Protein AF-A0A2D2C1N5-F1 (afdb_monomer_lite)

pLDDT: mean 74.6, std 20.57, range [28.42, 96.19]

Structure (mmCIF, N/CA/C/O backbone):
data_AF-A0A2D2C1N5-F1
#
_entry.id   AF-A0A2D2C1N5-F1
#
loop_
_atom_site.group_PDB
_atom_site.id
_atom_site.type_symbol
_atom_site.label_atom_id
_atom_site.label_alt_id
_atom_site.label_comp_id
_atom_site.label_asym_id
_atom_site.label_entity_id
_atom_site.label_seq_id
_atom_site.pdbx_PDB_ins_code
_atom_site.Cartn_x
_atom_site.Cartn_y
_atom_site.Cartn_z
_atom_site.occupancy
_atom_site.B_iso_or_equiv
_atom_site.auth_seq_id
_atom_site.auth_comp_id
_atom_site.auth_asym_id
_atom_site.auth_atom_id
_atom_site.pdbx_PDB_model_num
ATOM 1 N N . MET A 1 1 ? 7.529 -17.937 9.469 1.00 33.09 1 MET A N 1
ATOM 2 C CA . MET A 1 1 ? 6.116 -17.578 9.231 1.00 33.09 1 MET A CA 1
ATOM 3 C C . MET A 1 1 ? 6.093 -16.376 8.306 1.00 33.09 1 MET A C 1
ATOM 5 O O . MET A 1 1 ? 6.659 -15.363 8.679 1.00 33.09 1 MET A O 1
ATOM 9 N N . GLY A 1 2 ? 5.561 -16.505 7.088 1.00 40.16 2 GLY A N 1
ATOM 10 C CA . GLY A 1 2 ? 5.489 -15.376 6.153 1.00 40.16 2 GLY A CA 1
ATOM 11 C C . GLY A 1 2 ? 4.355 -14.428 6.534 1.00 40.16 2 GLY A C 1
ATOM 12 O O . GLY A 1 2 ? 3.295 -14.897 6.949 1.00 40.16 2 GLY A O 1
ATOM 13 N N . LEU A 1 3 ? 4.566 -13.116 6.397 1.00 50.97 3 LEU A N 1
ATOM 14 C CA . LEU A 1 3 ? 3.494 -12.136 6.569 1.00 50.97 3 LEU A CA 1
ATOM 15 C C . LEU A 1 3 ? 2.284 -12.519 5.709 1.00 50.97 3 LEU A C 1
ATOM 17 O O . LEU A 1 3 ? 2.414 -12.784 4.508 1.00 50.97 3 LEU A O 1
ATOM 21 N N . GLN A 1 4 ? 1.094 -12.499 6.309 1.00 62.84 4 GLN A N 1
ATOM 22 C CA . GLN A 1 4 ? -0.136 -12.488 5.531 1.00 62.84 4 GLN A CA 1
ATOM 23 C C . GLN A 1 4 ? -0.130 -11.210 4.696 1.00 62.84 4 GLN A C 1
ATOM 25 O O . GLN A 1 4 ? -0.236 -10.106 5.216 1.00 62.84 4 GLN A O 1
ATOM 30 N N . THR A 1 5 ? -0.011 -11.351 3.379 1.00 69.12 5 THR A N 1
ATOM 31 C CA . THR A 1 5 ? -0.040 -10.204 2.463 1.00 69.12 5 THR A CA 1
ATOM 32 C C . THR A 1 5 ? -1.425 -9.563 2.389 1.00 69.12 5 THR A C 1
ATOM 34 O O . THR A 1 5 ? -1.568 -8.516 1.780 1.00 69.12 5 THR A O 1
ATOM 37 N N . HIS A 1 6 ? -2.456 -10.138 3.024 1.00 84.75 6 HIS A N 1
ATOM 38 C CA . HIS A 1 6 ? -3.817 -9.587 3.057 1.00 84.75 6 HIS A CA 1
ATOM 39 C C . HIS A 1 6 ? -4.398 -9.300 1.654 1.00 84.75 6 HIS A C 1
ATOM 41 O O . HIS A 1 6 ? -5.337 -8.518 1.517 1.00 84.75 6 HIS A O 1
ATOM 47 N N . VAL A 1 7 ? -3.850 -9.932 0.608 1.00 88.50 7 VAL A N 1
ATOM 48 C CA . VAL A 1 7 ? -4.227 -9.731 -0.796 1.00 88.50 7 VAL A CA 1
ATOM 49 C C . VAL A 1 7 ? -5.272 -10.744 -1.206 1.00 88.50 7 VAL A C 1
ATOM 51 O O . VAL A 1 7 ? -5.088 -11.948 -1.046 1.00 88.50 7 VAL A O 1
ATOM 54 N N . PHE A 1 8 ? -6.326 -10.250 -1.838 1.00 88.50 8 PHE A N 1
ATOM 55 C CA . PHE A 1 8 ? -7.379 -11.058 -2.430 1.00 88.50 8 PHE A CA 1
ATOM 56 C C . PHE A 1 8 ? -7.618 -10.596 -3.864 1.00 88.50 8 PHE A C 1
ATOM 58 O O . PHE A 1 8 ? -7.515 -9.409 -4.171 1.00 88.50 8 PHE A O 1
ATOM 65 N N . ARG A 1 9 ? -7.952 -11.523 -4.761 1.00 88.38 9 ARG A N 1
ATOM 66 C CA . ARG A 1 9 ? -8.366 -11.181 -6.125 1.00 88.38 9 ARG A CA 1
ATOM 67 C C . ARG A 1 9 ? -9.870 -10.897 -6.136 1.00 88.38 9 ARG A C 1
ATOM 69 O O . ARG A 1 9 ? -10.642 -11.692 -5.611 1.00 88.38 9 ARG A O 1
ATOM 76 N N . ARG A 1 10 ? -10.288 -9.779 -6.734 1.00 88.06 10 ARG A N 1
ATOM 77 C CA . ARG A 1 10 ? -11.693 -9.396 -6.935 1.00 88.06 10 ARG A CA 1
ATOM 78 C C . ARG A 1 10 ? -11.911 -9.069 -8.414 1.00 88.06 10 ARG A C 1
ATOM 80 O O . ARG A 1 10 ? -11.619 -7.969 -8.873 1.00 88.06 10 ARG A O 1
ATOM 87 N N . GLY A 1 11 ? -12.404 -10.050 -9.168 1.00 88.94 11 GLY A N 1
ATOM 88 C CA . GLY A 1 11 ? -12.529 -9.944 -10.622 1.00 88.94 11 GLY A CA 1
ATOM 89 C C . GLY A 1 11 ? -11.163 -9.760 -11.293 1.00 88.94 11 GLY A C 1
ATOM 90 O O . GLY A 1 11 ? -10.251 -10.575 -11.120 1.00 88.94 11 GLY A O 1
ATOM 91 N N . ALA A 1 12 ? -11.017 -8.674 -12.053 1.00 87.94 12 ALA A N 1
ATOM 92 C CA . ALA A 1 12 ? -9.785 -8.361 -12.774 1.00 87.94 12 ALA A CA 1
ATOM 93 C C . ALA A 1 12 ? -8.715 -7.662 -11.917 1.00 87.94 12 ALA A C 1
ATOM 95 O O . ALA A 1 12 ? -7.597 -7.503 -12.394 1.00 87.94 12 ALA A O 1
ATOM 96 N N . THR A 1 13 ? -9.025 -7.235 -10.690 1.00 92.69 13 THR A N 1
ATOM 97 C CA . THR A 1 13 ? -8.103 -6.462 -9.843 1.00 92.69 13 THR A CA 1
ATOM 98 C C . THR A 1 13 ? -7.840 -7.140 -8.506 1.00 92.69 13 THR A C 1
ATOM 100 O O . THR A 1 13 ? -8.561 -8.045 -8.081 1.00 92.69 13 THR A O 1
ATOM 103 N N . TYR A 1 14 ? -6.779 -6.707 -7.832 1.00 94.00 14 TYR A N 1
ATOM 104 C CA . TYR A 1 14 ? -6.467 -7.139 -6.473 1.00 94.00 14 TYR A CA 1
ATOM 105 C C . TYR A 1 14 ? -6.964 -6.129 -5.433 1.00 94.00 14 TYR A C 1
ATOM 107 O O . TYR A 1 14 ? -7.016 -4.925 -5.683 1.00 94.00 14 TYR A O 1
ATOM 115 N N . VAL A 1 15 ? -7.321 -6.623 -4.250 1.00 95.44 15 VAL A N 1
ATOM 116 C CA . VAL A 1 15 ? -7.727 -5.833 -3.083 1.00 95.44 15 VAL A CA 1
ATOM 117 C C . VAL A 1 15 ? -6.903 -6.246 -1.869 1.00 95.44 15 VAL A C 1
ATOM 119 O O . VAL A 1 15 ? -6.586 -7.423 -1.703 1.00 95.44 15 VAL A O 1
ATOM 122 N N . TRP A 1 16 ? -6.586 -5.287 -1.008 1.00 95.00 16 TRP A N 1
ATOM 123 C CA . TRP A 1 16 ? -5.971 -5.526 0.292 1.00 95.00 16 TRP A CA 1
ATOM 124 C C . TRP A 1 16 ? -7.033 -5.419 1.384 1.00 95.00 16 TRP A C 1
ATOM 126 O O . TRP A 1 16 ? -7.827 -4.474 1.378 1.00 95.00 16 TRP A O 1
ATOM 136 N N . ARG A 1 17 ? -7.100 -6.412 2.278 1.00 92.94 17 ARG A N 1
ATOM 137 C CA . ARG A 1 17 ? -8.138 -6.535 3.314 1.00 92.94 17 ARG A CA 1
ATOM 138 C C . ARG A 1 17 ? -7.533 -6.942 4.654 1.00 92.94 17 ARG A C 1
ATOM 140 O O . ARG A 1 17 ? -7.068 -8.071 4.799 1.00 92.94 17 ARG A O 1
ATOM 147 N N . ARG A 1 18 ? -7.626 -6.065 5.654 1.00 90.94 18 ARG A N 1
ATOM 148 C CA . ARG A 1 18 ? -7.143 -6.308 7.022 1.00 90.94 18 ARG A CA 1
ATOM 149 C C . ARG A 1 18 ? -8.260 -6.054 8.034 1.00 90.94 18 ARG A C 1
ATOM 151 O O . ARG A 1 18 ? -9.041 -5.116 7.880 1.00 90.94 18 ARG A O 1
ATOM 158 N N . ARG A 1 19 ? -8.361 -6.906 9.058 1.00 90.31 19 ARG A N 1
ATOM 159 C CA . ARG A 1 19 ? -9.265 -6.675 10.197 1.00 90.31 19 ARG A CA 1
ATOM 160 C C . ARG A 1 19 ? -8.650 -5.645 11.139 1.00 90.31 19 ARG A C 1
ATOM 162 O O . ARG A 1 19 ? -7.459 -5.730 11.435 1.00 90.31 19 ARG A O 1
ATOM 169 N N . LEU A 1 20 ? -9.461 -4.692 11.582 1.00 90.56 20 LEU A N 1
ATOM 170 C CA . LEU A 1 20 ? -9.070 -3.730 12.603 1.00 90.56 20 LEU A CA 1
ATOM 171 C C . LEU A 1 20 ? -9.148 -4.375 14.000 1.00 90.56 20 LEU A C 1
ATOM 173 O O . LEU A 1 20 ? -9.941 -5.301 14.193 1.00 90.56 20 LEU A O 1
ATOM 177 N N . PRO A 1 21 ? -8.344 -3.903 14.969 1.00 89.50 21 PRO A N 1
ATOM 178 C CA . PRO A 1 21 ? -8.478 -4.272 16.375 1.00 89.50 21 PRO A CA 1
ATOM 179 C C . PRO A 1 21 ? -9.905 -4.092 16.915 1.00 89.50 21 PRO A C 1
ATOM 181 O O . PRO A 1 21 ? -10.663 -3.242 16.443 1.00 89.50 21 PRO A O 1
ATOM 184 N N . VAL A 1 22 ? -10.263 -4.862 17.948 1.00 90.44 22 VAL A N 1
ATOM 185 C CA . VAL A 1 22 ? -11.585 -4.783 18.604 1.00 90.44 22 VAL A CA 1
ATOM 186 C C . VAL A 1 22 ? -11.834 -3.398 19.211 1.00 90.44 22 VAL A C 1
ATOM 188 O O . VAL A 1 22 ? -12.958 -2.913 19.158 1.00 90.44 22 VAL A O 1
ATOM 191 N N . SER A 1 23 ? -10.782 -2.716 19.677 1.00 89.06 23 SER A N 1
ATOM 192 C CA . SER A 1 23 ? -10.843 -1.322 20.147 1.00 89.06 23 SER A CA 1
ATOM 193 C C . SER A 1 23 ? -11.330 -0.333 19.080 1.00 89.06 23 SER A C 1
ATOM 195 O O . SER A 1 23 ? -11.859 0.717 19.416 1.00 89.06 23 SER A O 1
ATOM 197 N N . LEU A 1 24 ? -11.195 -0.682 17.797 1.00 89.56 24 LEU A N 1
ATOM 198 C CA . LEU A 1 24 ? -11.698 0.078 16.649 1.00 89.56 24 LEU A CA 1
ATOM 199 C C . LEU A 1 24 ? -12.992 -0.532 16.070 1.00 89.56 24 LEU A C 1
ATOM 201 O O . LEU A 1 24 ? -13.333 -0.302 14.909 1.00 89.56 24 LEU A O 1
ATOM 205 N N . GLY A 1 25 ? -13.688 -1.366 16.849 1.00 87.75 25 GLY A N 1
ATOM 206 C CA . GLY A 1 25 ? -14.939 -2.026 16.471 1.00 87.75 25 GLY A CA 1
ATOM 207 C C . GLY A 1 25 ? -14.775 -3.310 15.651 1.00 87.75 25 GLY A C 1
ATOM 208 O O . GLY A 1 25 ? -15.756 -3.811 15.109 1.00 87.75 25 GLY A O 1
ATOM 209 N N . GLY A 1 26 ? -13.555 -3.846 15.497 1.00 87.88 26 GLY A N 1
ATOM 210 C CA . GLY A 1 26 ? -13.316 -5.138 14.829 1.00 87.88 26 GLY A CA 1
ATOM 211 C C . GLY A 1 26 ? -13.637 -5.167 13.326 1.00 87.88 26 GLY A C 1
ATOM 212 O O . GLY A 1 26 ? -13.662 -6.233 12.702 1.00 87.88 26 GLY A O 1
ATOM 213 N N . ALA A 1 27 ? -13.908 -4.006 12.730 1.00 88.81 27 ALA A N 1
ATOM 214 C CA . ALA A 1 27 ? -14.399 -3.906 11.367 1.00 88.81 27 ALA A CA 1
ATOM 215 C C . ALA A 1 27 ? -13.321 -4.245 10.323 1.00 88.81 27 ALA A C 1
ATOM 217 O O . ALA A 1 27 ? -12.115 -4.158 10.563 1.00 88.81 27 ALA A O 1
ATOM 218 N N . LEU A 1 28 ? -13.753 -4.602 9.111 1.00 91.00 28 LEU A N 1
ATOM 219 C CA . LEU A 1 28 ? -12.839 -4.901 8.010 1.00 91.00 28 LEU A CA 1
ATOM 220 C C . LEU A 1 28 ? -12.434 -3.629 7.251 1.00 91.00 28 LEU A C 1
ATOM 222 O O . LEU A 1 28 ? -13.282 -2.921 6.704 1.00 91.00 28 LEU A O 1
ATOM 226 N N . MET A 1 29 ? -11.137 -3.355 7.152 1.00 92.12 29 MET A N 1
ATOM 227 C CA . MET A 1 29 ? -10.593 -2.328 6.268 1.00 92.12 29 MET A CA 1
ATOM 228 C C . MET A 1 29 ? -10.210 -2.958 4.928 1.00 92.12 29 MET A C 1
ATOM 230 O O . MET A 1 29 ? -9.478 -3.944 4.884 1.00 92.12 29 MET 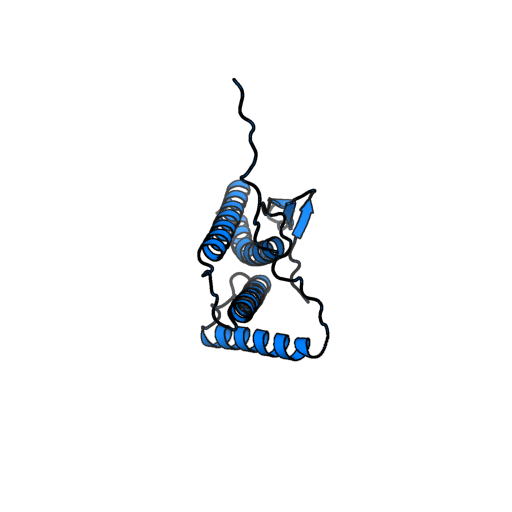A O 1
ATOM 234 N N . GLN A 1 30 ? -10.722 -2.398 3.832 1.00 94.50 30 GLN A N 1
ATOM 235 C CA . GLN A 1 30 ? -10.492 -2.901 2.477 1.00 94.50 30 GLN A CA 1
ATOM 236 C C . GLN A 1 30 ? -10.133 -1.760 1.534 1.00 94.50 30 GLN A C 1
ATOM 238 O O . GLN A 1 30 ? -10.902 -0.807 1.442 1.00 94.50 30 GLN A O 1
ATOM 243 N N . VAL A 1 31 ? -9.051 -1.894 0.769 1.00 95.00 31 VAL A N 1
ATOM 244 C CA . VAL A 1 31 ? -8.669 -0.953 -0.299 1.00 95.00 31 VAL A CA 1
ATOM 245 C C . VAL A 1 31 ? -8.367 -1.701 -1.599 1.00 95.00 31 VAL A C 1
ATOM 247 O O . VAL A 1 31 ? -7.891 -2.835 -1.585 1.00 95.00 31 VAL A O 1
ATOM 250 N N . SER A 1 32 ? -8.693 -1.092 -2.740 1.00 95.12 32 SER A N 1
ATOM 251 C CA . SER A 1 32 ? -8.357 -1.641 -4.060 1.00 95.12 32 SER A CA 1
ATOM 252 C C . SER A 1 32 ? -6.898 -1.353 -4.382 1.00 95.12 32 SER A C 1
ATOM 254 O O . SER A 1 32 ? -6.473 -0.212 -4.263 1.00 95.12 32 SER A O 1
ATOM 256 N N . LEU A 1 33 ? -6.157 -2.357 -4.851 1.00 94.75 33 LEU A N 1
ATOM 257 C CA . LEU A 1 33 ? -4.766 -2.196 -5.285 1.00 94.75 33 LEU A CA 1
ATOM 258 C C . LEU A 1 33 ? -4.649 -1.627 -6.703 1.00 94.75 33 LEU A C 1
ATOM 260 O O . LEU A 1 33 ? -3.542 -1.387 -7.170 1.00 94.75 33 LEU A O 1
ATOM 264 N N . ARG A 1 34 ? -5.781 -1.448 -7.403 1.00 94.88 34 ARG A N 1
ATOM 265 C CA . ARG A 1 34 ? -5.879 -0.842 -8.746 1.00 94.88 34 ARG A CA 1
ATOM 266 C C . ARG A 1 34 ? -4.973 -1.469 -9.815 1.00 94.88 34 ARG A C 1
ATOM 268 O O . ARG A 1 34 ? -4.764 -0.882 -10.867 1.00 94.88 34 ARG A O 1
ATOM 275 N N . THR A 1 35 ? -4.496 -2.688 -9.589 1.00 91.88 35 THR A N 1
ATOM 276 C CA . THR A 1 35 ? -3.639 -3.415 -10.525 1.00 91.88 35 THR A CA 1
ATOM 277 C C . THR A 1 35 ? -4.210 -4.791 -10.837 1.00 91.88 35 THR A C 1
ATOM 279 O O . THR A 1 35 ? -4.877 -5.410 -9.999 1.00 91.88 35 THR A O 1
ATOM 282 N N . ARG A 1 36 ? -3.946 -5.254 -12.062 1.00 91.81 36 ARG A N 1
ATOM 283 C CA . ARG A 1 36 ? -4.204 -6.627 -12.527 1.00 91.81 36 ARG A CA 1
ATOM 284 C C . ARG A 1 36 ? -2.949 -7.503 -12.454 1.00 91.81 36 ARG A C 1
ATOM 286 O O . ARG A 1 36 ? -3.039 -8.714 -12.625 1.00 91.81 36 ARG A O 1
ATOM 293 N N . ASP A 1 37 ? -1.792 -6.891 -12.214 1.00 86.38 37 ASP A N 1
ATOM 294 C CA . ASP A 1 37 ? -0.497 -7.560 -12.166 1.00 86.38 37 ASP A CA 1
ATOM 295 C C . ASP A 1 37 ? -0.270 -8.157 -10.762 1.00 86.38 37 ASP A C 1
ATOM 297 O O . ASP A 1 37 ? -0.212 -7.409 -9.777 1.00 86.38 37 ASP A O 1
ATOM 301 N N . PRO A 1 38 ? -0.134 -9.492 -10.635 1.00 82.25 38 PRO A N 1
ATOM 302 C CA . PRO A 1 38 ? 0.061 -10.149 -9.347 1.00 82.25 38 PRO A CA 1
ATOM 303 C C . PRO A 1 38 ? 1.375 -9.769 -8.653 1.00 82.25 38 PRO A C 1
ATOM 305 O O . PRO A 1 38 ? 1.455 -9.892 -7.430 1.00 82.25 38 PRO A O 1
ATOM 308 N N . LEU A 1 39 ? 2.412 -9.349 -9.384 1.00 80.56 39 LEU A N 1
ATOM 309 C CA . LEU A 1 39 ? 3.691 -8.947 -8.793 1.00 80.56 39 LEU A CA 1
ATOM 310 C C . LEU A 1 39 ? 3.581 -7.552 -8.177 1.00 80.56 39 LEU A C 1
ATOM 312 O O . LEU A 1 39 ? 3.934 -7.369 -7.010 1.00 80.56 39 LEU A O 1
ATOM 316 N N . ILE A 1 40 ? 2.985 -6.605 -8.906 1.00 86.44 40 ILE A N 1
ATOM 317 C CA . ILE A 1 40 ? 2.689 -5.266 -8.374 1.00 86.44 40 ILE A CA 1
ATOM 318 C C . ILE A 1 40 ? 1.737 -5.372 -7.181 1.00 86.44 40 ILE A C 1
ATOM 320 O O . ILE A 1 40 ? 1.958 -4.722 -6.162 1.00 86.44 40 ILE A O 1
ATOM 324 N N . ALA A 1 41 ? 0.715 -6.232 -7.261 1.00 89.50 41 ALA A N 1
ATOM 325 C CA . ALA A 1 41 ? -0.214 -6.452 -6.156 1.00 89.50 41 ALA A CA 1
ATOM 326 C C . ALA A 1 41 ? 0.501 -6.932 -4.883 1.00 89.50 41 ALA A C 1
ATOM 328 O O . ALA A 1 41 ? 0.223 -6.427 -3.797 1.00 89.50 41 ALA A O 1
ATOM 329 N N . ARG A 1 42 ? 1.453 -7.871 -5.001 1.00 84.94 42 ARG A N 1
ATOM 330 C CA . ARG A 1 42 ? 2.261 -8.332 -3.857 1.00 84.94 42 ARG A CA 1
ATOM 331 C C . ARG A 1 42 ? 3.147 -7.224 -3.296 1.00 84.94 42 ARG A C 1
ATOM 333 O O . ARG A 1 42 ? 3.223 -7.087 -2.080 1.00 84.94 42 ARG A O 1
ATOM 340 N N . ARG A 1 43 ? 3.787 -6.426 -4.155 1.00 85.88 43 ARG A N 1
ATOM 341 C CA . ARG A 1 43 ? 4.616 -5.290 -3.722 1.00 85.88 43 ARG A CA 1
ATOM 342 C C . ARG A 1 43 ? 3.793 -4.256 -2.953 1.00 85.88 43 ARG A C 1
ATOM 344 O O . ARG A 1 43 ? 4.155 -3.909 -1.833 1.00 85.88 43 ARG A O 1
ATOM 351 N N . LEU A 1 44 ? 2.654 -3.839 -3.508 1.00 91.00 44 LEU A N 1
ATOM 352 C CA . LEU A 1 44 ? 1.709 -2.931 -2.847 1.00 91.00 44 LEU A CA 1
ATOM 353 C C . LEU A 1 44 ? 1.263 -3.468 -1.489 1.00 91.00 44 LEU A C 1
ATOM 355 O O . LEU A 1 44 ? 1.203 -2.735 -0.513 1.00 91.00 44 LEU A O 1
ATOM 359 N N . ALA A 1 45 ? 0.975 -4.760 -1.409 1.00 89.56 45 ALA A N 1
ATOM 360 C CA . ALA A 1 45 ? 0.518 -5.385 -0.183 1.00 89.56 45 ALA A CA 1
ATOM 361 C C . ALA A 1 45 ? 1.551 -5.399 0.942 1.00 89.56 45 ALA A C 1
ATOM 363 O O . ALA A 1 45 ? 1.187 -5.249 2.106 1.00 89.56 45 ALA A O 1
ATOM 364 N N . LEU A 1 46 ? 2.825 -5.578 0.597 1.00 85.62 46 LEU A N 1
ATOM 365 C CA . LEU A 1 46 ? 3.925 -5.513 1.552 1.00 85.62 46 LEU A CA 1
ATOM 366 C C . LEU A 1 46 ? 4.093 -4.087 2.089 1.00 85.62 46 LEU A C 1
ATOM 368 O O . LEU A 1 46 ? 4.191 -3.901 3.301 1.00 85.62 46 LEU A O 1
ATOM 372 N N . ILE A 1 47 ? 4.025 -3.088 1.205 1.00 88.00 47 ILE A N 1
ATOM 373 C CA . ILE A 1 47 ? 4.064 -1.666 1.575 1.00 88.00 47 ILE A CA 1
ATOM 374 C C . ILE A 1 47 ? 2.879 -1.318 2.484 1.00 88.00 47 ILE A C 1
ATOM 376 O O . ILE A 1 47 ? 3.071 -0.798 3.580 1.00 88.00 47 ILE A O 1
ATOM 380 N N . LEU A 1 48 ? 1.659 -1.692 2.090 1.00 90.69 48 LEU A N 1
ATOM 381 C CA . LEU A 1 48 ? 0.454 -1.462 2.888 1.00 90.69 48 LEU A CA 1
ATOM 382 C C . LEU A 1 48 ? 0.476 -2.213 4.218 1.00 90.69 48 LEU A C 1
ATOM 384 O O . LEU A 1 48 ? -0.026 -1.706 5.217 1.00 90.69 48 LEU A O 1
ATOM 388 N N . GLY A 1 49 ? 1.056 -3.412 4.264 1.00 87.25 49 GLY A N 1
ATOM 389 C CA . GLY A 1 49 ? 1.261 -4.150 5.508 1.00 87.25 49 GLY A CA 1
ATOM 390 C C . GLY A 1 49 ? 2.068 -3.333 6.516 1.00 87.25 49 GLY A C 1
ATOM 391 O O . GLY A 1 49 ? 1.638 -3.185 7.657 1.00 87.25 49 GLY A O 1
ATOM 392 N N . ALA A 1 50 ? 3.174 -2.738 6.067 1.00 84.94 50 ALA A N 1
ATOM 393 C CA . ALA A 1 50 ? 4.017 -1.871 6.882 1.00 84.94 50 ALA A CA 1
ATOM 394 C C . ALA A 1 50 ? 3.317 -0.553 7.267 1.00 84.94 50 ALA A C 1
ATOM 396 O O . ALA A 1 50 ? 3.262 -0.197 8.444 1.00 84.94 50 ALA A O 1
ATOM 397 N N . GLU A 1 51 ? 2.735 0.158 6.301 1.00 89.00 51 GLU A N 1
ATOM 398 C CA . GLU A 1 51 ? 2.089 1.451 6.555 1.00 89.00 51 GLU A CA 1
ATOM 399 C C . GLU A 1 51 ? 0.841 1.339 7.429 1.00 89.00 51 GLU A C 1
ATOM 401 O O . GLU A 1 51 ? 0.595 2.189 8.287 1.00 89.00 51 GLU A O 1
ATOM 406 N N . SER A 1 52 ? 0.061 0.273 7.246 1.00 89.62 52 SER A N 1
ATOM 407 C CA . SER A 1 52 ? -1.168 0.076 8.008 1.00 89.62 52 SER A CA 1
ATOM 408 C C . SER A 1 52 ? -0.920 -0.092 9.502 1.00 89.62 52 SER A C 1
ATOM 410 O O . SER A 1 52 ? -1.809 0.248 10.271 1.00 89.62 52 SER A O 1
ATOM 412 N N . CYS A 1 53 ? 0.259 -0.553 9.935 1.00 87.88 53 CYS A N 1
ATOM 413 C CA . CYS A 1 53 ? 0.606 -0.566 11.358 1.00 87.88 53 CYS A CA 1
ATOM 414 C C . CYS A 1 53 ? 0.563 0.856 11.935 1.00 87.88 53 CYS A C 1
ATOM 416 O O . CYS A 1 53 ? -0.214 1.116 12.848 1.00 87.88 53 CYS A O 1
ATOM 418 N N . ARG A 1 54 ? 1.278 1.803 11.313 1.00 88.19 54 ARG A N 1
ATOM 419 C CA . ARG A 1 54 ? 1.275 3.212 11.737 1.00 88.19 54 ARG A CA 1
ATOM 420 C C . ARG A 1 54 ? -0.119 3.839 11.663 1.00 88.19 54 ARG A C 1
ATOM 422 O O . ARG A 1 54 ? -0.506 4.575 12.566 1.00 88.19 54 ARG A O 1
ATOM 429 N N . VAL A 1 55 ? -0.866 3.560 10.594 1.00 92.38 55 VAL A N 1
ATOM 430 C CA . VAL A 1 55 ? -2.226 4.094 10.415 1.00 92.38 55 VAL A CA 1
ATOM 431 C C . VAL A 1 55 ? -3.169 3.572 11.503 1.00 92.38 55 VAL A C 1
ATOM 433 O O . VAL A 1 55 ? -3.909 4.353 12.093 1.00 92.38 55 VAL A O 1
ATOM 436 N N . ILE A 1 56 ? -3.122 2.274 11.817 1.00 91.19 56 ILE A N 1
ATOM 437 C CA . ILE A 1 56 ? -3.952 1.666 12.868 1.00 91.19 56 ILE A CA 1
ATOM 438 C C . ILE A 1 56 ? -3.569 2.200 14.253 1.00 91.19 56 ILE A C 1
ATOM 440 O O . ILE A 1 56 ? -4.460 2.458 15.063 1.00 91.19 56 ILE A O 1
ATOM 444 N N . ASP A 1 57 ? -2.282 2.421 14.524 1.00 90.25 57 ASP A N 1
ATOM 445 C CA . ASP A 1 57 ? -1.829 3.018 15.786 1.00 90.25 57 ASP A CA 1
ATOM 446 C C . ASP A 1 57 ? -2.390 4.437 15.957 1.00 90.25 57 ASP A C 1
ATOM 448 O O . ASP A 1 57 ? -2.919 4.786 17.012 1.00 90.25 57 ASP A O 1
ATOM 452 N N . GLN A 1 58 ? -2.356 5.246 14.894 1.00 92.00 58 GLN A N 1
ATOM 453 C CA . GLN A 1 58 ? -2.934 6.592 14.889 1.00 92.00 58 GLN A CA 1
ATOM 454 C C . GLN A 1 58 ? -4.461 6.577 15.048 1.00 92.00 58 GLN A C 1
ATOM 456 O O . GLN A 1 58 ? -4.996 7.404 15.786 1.00 92.00 58 GLN A O 1
ATOM 461 N N . MET A 1 59 ? -5.160 5.619 14.429 1.00 94.44 59 MET A N 1
ATOM 462 C CA . MET A 1 59 ? -6.598 5.420 14.653 1.00 94.44 59 MET A CA 1
ATOM 463 C C . MET A 1 59 ? -6.898 5.043 16.109 1.00 94.44 59 MET A C 1
ATOM 465 O O . MET A 1 59 ? -7.824 5.581 16.705 1.00 94.44 59 MET A O 1
ATOM 469 N N . THR A 1 60 ? -6.102 4.148 16.702 1.00 91.62 60 THR A N 1
ATOM 470 C CA . THR A 1 60 ? -6.276 3.697 18.098 1.00 91.62 60 THR A CA 1
ATOM 471 C C . THR A 1 60 ? -6.056 4.836 19.093 1.00 91.62 60 THR A C 1
ATOM 473 O O . THR A 1 60 ? -6.699 4.883 20.135 1.00 91.62 60 THR A O 1
ATOM 476 N N . GLN A 1 61 ? -5.193 5.793 18.750 1.00 92.81 61 GLN A N 1
ATOM 477 C CA . GLN A 1 61 ? -4.960 7.018 19.519 1.00 92.81 61 GLN A CA 1
ATOM 478 C C . GLN A 1 61 ? -6.009 8.117 19.254 1.00 92.81 61 GLN A C 1
ATOM 480 O O . GLN A 1 61 ? -5.839 9.233 19.738 1.00 92.81 61 GLN A O 1
ATOM 485 N N . GLY A 1 62 ? -7.045 7.851 18.448 1.00 91.56 62 GLY A N 1
ATOM 486 C CA . GLY A 1 62 ? -8.079 8.831 18.094 1.00 91.56 62 GLY A CA 1
ATOM 487 C C . GLY A 1 62 ? -7.603 9.960 17.172 1.00 91.56 62 GLY A C 1
ATOM 488 O O . GLY A 1 62 ? -8.315 10.941 16.997 1.00 91.56 62 GLY A O 1
ATOM 489 N N . LYS A 1 63 ? -6.407 9.841 16.577 1.00 93.69 63 LYS A N 1
ATOM 490 C CA . LYS A 1 63 ? -5.795 10.872 15.715 1.00 93.69 63 LYS A CA 1
ATOM 491 C C . LYS A 1 63 ? -6.230 10.783 14.256 1.00 93.69 63 LYS A C 1
ATOM 493 O O . LYS A 1 63 ? -5.963 11.702 13.491 1.00 93.69 63 LYS A O 1
ATOM 498 N N . LEU A 1 64 ? -6.813 9.654 13.862 1.00 94.81 64 LEU A N 1
ATOM 499 C CA . LEU A 1 64 ? -7.314 9.415 12.516 1.00 94.81 64 LEU A CA 1
ATOM 500 C C . LEU A 1 64 ? -8.674 8.741 12.577 1.00 94.81 64 LEU A C 1
ATOM 502 O O . LEU A 1 64 ? -8.855 7.723 13.252 1.00 94.81 64 LEU A O 1
ATOM 506 N N . THR A 1 65 ? -9.600 9.256 11.784 1.00 93.88 65 THR A N 1
ATOM 507 C CA . THR A 1 65 ? -10.835 8.557 11.453 1.00 93.88 65 THR A CA 1
ATOM 508 C C . THR A 1 65 ? -10.560 7.416 10.472 1.00 93.88 65 THR A C 1
ATOM 510 O O . THR A 1 65 ? -9.510 7.311 9.830 1.00 93.88 65 THR A O 1
ATOM 513 N N . ARG A 1 66 ? -11.542 6.526 10.319 1.00 91.56 66 ARG A N 1
ATOM 514 C CA . ARG A 1 66 ? -11.444 5.392 9.393 1.00 91.56 66 ARG A CA 1
ATOM 515 C C . ARG A 1 66 ? -11.359 5.819 7.927 1.00 91.56 66 ARG A C 1
ATOM 517 O O . ARG A 1 66 ? -10.700 5.132 7.143 1.00 91.56 66 ARG A O 1
ATOM 524 N N . ASP A 1 67 ? -12.016 6.912 7.559 1.00 93.75 67 ASP A N 1
ATOM 525 C CA . ASP A 1 67 ? -12.032 7.396 6.179 1.00 93.75 67 ASP A CA 1
ATOM 526 C C . ASP A 1 67 ? -10.742 8.141 5.825 1.00 93.75 67 ASP A C 1
ATOM 528 O O . ASP A 1 67 ? -10.195 7.934 4.740 1.00 93.75 67 ASP A O 1
ATOM 532 N N . GLU A 1 68 ? -10.163 8.888 6.767 1.00 94.75 68 GLU A N 1
ATOM 533 C CA . GLU A 1 68 ? -8.819 9.459 6.610 1.00 94.75 68 GLU A CA 1
ATOM 534 C C . GLU A 1 68 ? -7.761 8.359 6.501 1.00 94.75 68 GLU A C 1
ATOM 536 O O . GLU A 1 68 ? -6.944 8.367 5.581 1.00 94.75 68 GLU A O 1
ATOM 541 N N . ALA A 1 69 ? -7.823 7.347 7.372 1.00 94.50 69 ALA A N 1
ATOM 542 C CA . ALA A 1 69 ? -6.951 6.177 7.307 1.00 94.50 69 ALA A CA 1
ATOM 543 C C . ALA A 1 69 ? -7.029 5.469 5.945 1.00 94.50 69 ALA A C 1
ATOM 545 O O . ALA A 1 69 ? -6.007 5.130 5.345 1.00 94.50 69 ALA A O 1
ATOM 546 N N . ARG A 1 70 ? -8.244 5.277 5.415 1.00 95.19 70 ARG A N 1
ATOM 547 C CA . ARG A 1 70 ? -8.459 4.716 4.074 1.00 95.19 70 ARG A CA 1
ATOM 548 C C . ARG A 1 70 ? -7.825 5.591 2.992 1.00 95.19 70 ARG A C 1
ATOM 550 O O . ARG A 1 70 ? -7.183 5.048 2.093 1.00 95.19 70 ARG A O 1
ATOM 557 N N . SER A 1 71 ? -7.996 6.905 3.088 1.00 95.75 71 SER A N 1
ATOM 558 C CA . SER A 1 71 ? -7.478 7.873 2.118 1.00 95.75 71 SER A CA 1
ATOM 559 C C . SER A 1 71 ? -5.947 7.892 2.104 1.00 95.75 71 SER A C 1
ATOM 561 O O . SER A 1 71 ? -5.343 7.875 1.034 1.00 95.75 71 SER A O 1
ATOM 563 N N . LEU A 1 72 ? -5.305 7.807 3.275 1.00 95.38 72 LEU A N 1
ATOM 564 C CA . LEU A 1 72 ? -3.848 7.688 3.399 1.00 95.38 72 LEU A CA 1
ATOM 565 C C . LEU A 1 72 ? -3.311 6.422 2.719 1.00 95.38 72 LEU A C 1
ATOM 567 O O . LEU A 1 72 ? -2.354 6.489 1.946 1.00 95.38 72 LEU A O 1
ATOM 571 N N . LEU A 1 73 ? -3.958 5.275 2.943 1.00 95.12 73 LEU A N 1
ATOM 572 C CA . LEU A 1 73 ? -3.564 4.022 2.291 1.00 95.12 73 LEU A CA 1
ATOM 573 C C . LEU A 1 73 ? -3.784 4.078 0.769 1.00 95.12 73 LEU A C 1
ATOM 575 O O . LEU A 1 73 ? -2.962 3.575 0.005 1.00 95.12 73 LEU A O 1
ATOM 579 N N . GLN A 1 74 ? -4.865 4.713 0.306 1.00 96.19 74 GLN A N 1
ATOM 580 C CA . GLN A 1 74 ? -5.108 4.934 -1.124 1.00 96.19 74 GLN A CA 1
ATOM 581 C C . GLN A 1 74 ? -4.051 5.846 -1.758 1.00 96.19 74 GLN A C 1
ATOM 583 O O . GLN A 1 74 ? -3.594 5.557 -2.865 1.00 96.19 74 GLN A O 1
ATOM 588 N N . ALA A 1 75 ? -3.618 6.894 -1.056 1.00 95.00 75 ALA A N 1
ATOM 589 C CA . ALA A 1 75 ? -2.545 7.770 -1.512 1.00 95.00 75 ALA A CA 1
ATOM 590 C C . ALA A 1 75 ? -1.208 7.019 -1.637 1.00 95.00 75 ALA A C 1
ATOM 592 O O . ALA A 1 75 ? -0.472 7.227 -2.601 1.00 95.00 75 ALA A O 1
ATOM 593 N N . SER A 1 76 ? -0.908 6.094 -0.721 1.00 94.19 76 SER A N 1
ATOM 594 C CA . SER A 1 76 ? 0.284 5.243 -0.836 1.00 94.19 76 SER A CA 1
ATOM 595 C C . SER A 1 76 ? 0.223 4.276 -2.019 1.00 94.19 76 SER A C 1
ATOM 597 O O . SER A 1 76 ? 1.209 4.118 -2.750 1.00 94.19 76 SER A O 1
ATOM 599 N N . ILE A 1 77 ? -0.949 3.678 -2.268 1.00 95.12 77 ILE A N 1
ATOM 600 C CA . ILE A 1 77 ? -1.171 2.853 -3.463 1.00 95.12 77 ILE A CA 1
ATOM 601 C C . ILE A 1 77 ? -0.880 3.670 -4.718 1.00 95.12 77 ILE A C 1
ATOM 603 O O . ILE A 1 77 ? -0.129 3.215 -5.579 1.00 95.12 77 ILE A O 1
ATOM 607 N N . GLN A 1 78 ? -1.443 4.875 -4.801 1.00 96.00 78 GLN A N 1
ATOM 608 C CA . GLN A 1 78 ? -1.271 5.756 -5.948 1.00 96.00 78 GLN A CA 1
ATOM 609 C C . GLN A 1 78 ? 0.205 6.114 -6.166 1.00 96.00 78 GLN A C 1
ATOM 611 O O . GLN A 1 78 ? 0.738 5.857 -7.243 1.00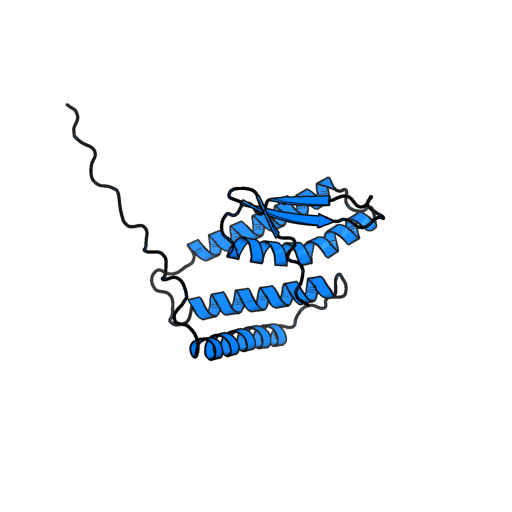 96.00 78 GLN A O 1
ATOM 616 N N . ARG A 1 79 ? 0.898 6.571 -5.117 1.00 94.12 79 ARG A N 1
ATOM 617 C CA . ARG A 1 79 ? 2.333 6.888 -5.163 1.00 94.12 79 ARG A CA 1
ATOM 618 C C . ARG A 1 79 ? 3.174 5.700 -5.630 1.00 94.12 79 ARG A C 1
ATOM 620 O O . ARG A 1 79 ? 4.105 5.854 -6.413 1.00 94.12 79 ARG A O 1
ATOM 627 N N . THR A 1 80 ? 2.870 4.499 -5.144 1.00 90.88 80 THR A N 1
ATOM 628 C CA . THR A 1 80 ? 3.624 3.296 -5.519 1.00 90.88 80 THR A CA 1
ATOM 629 C C . THR A 1 80 ? 3.386 2.916 -6.981 1.00 90.88 80 THR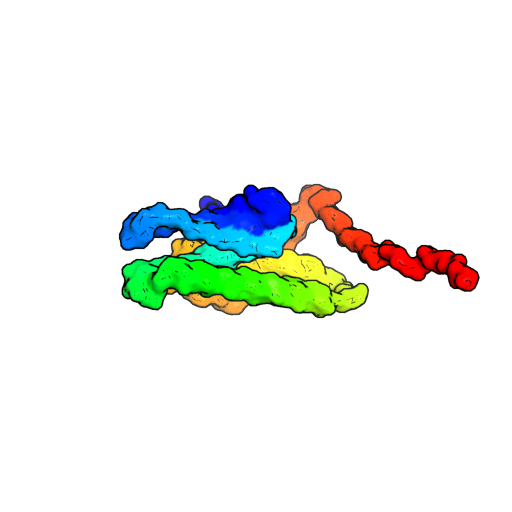 A C 1
ATOM 631 O O . THR A 1 80 ? 4.318 2.493 -7.662 1.00 90.88 80 THR A O 1
ATOM 634 N N . LEU A 1 81 ? 2.156 3.062 -7.480 1.00 92.88 81 LEU A N 1
ATOM 635 C CA . LEU A 1 81 ? 1.846 2.819 -8.889 1.00 92.88 81 LEU A CA 1
ATOM 636 C C . LEU A 1 81 ? 2.571 3.817 -9.796 1.00 92.88 81 LEU A C 1
ATOM 638 O O . LEU A 1 81 ? 3.206 3.391 -10.756 1.00 92.88 81 LEU A O 1
ATOM 642 N N . GLU A 1 82 ? 2.578 5.099 -9.432 1.00 93.31 82 GLU A N 1
ATOM 643 C CA . GLU A 1 82 ? 3.329 6.142 -10.142 1.00 93.31 82 GLU A CA 1
ATOM 644 C C . GLU A 1 82 ? 4.831 5.838 -10.173 1.00 93.31 82 GLU A C 1
ATOM 646 O O . GLU A 1 82 ? 5.467 5.955 -11.216 1.00 93.31 82 GLU A O 1
ATOM 651 N N . GLN A 1 83 ? 5.407 5.363 -9.063 1.00 88.50 83 GLN A N 1
ATOM 652 C CA . GLN A 1 83 ? 6.807 4.926 -9.032 1.00 88.50 83 GLN A CA 1
ATOM 653 C C . GLN A 1 83 ? 7.075 3.747 -9.973 1.00 88.50 83 GLN A C 1
ATOM 655 O O . GLN A 1 83 ? 8.124 3.698 -10.612 1.00 88.50 83 GLN A O 1
ATOM 660 N N . VAL A 1 84 ? 6.152 2.785 -10.060 1.00 87.38 84 VAL A N 1
ATOM 661 C CA . VAL A 1 84 ? 6.278 1.646 -10.980 1.00 87.38 84 VAL A CA 1
ATOM 662 C C . VAL A 1 84 ? 6.176 2.106 -12.433 1.00 87.38 84 VAL A C 1
ATOM 664 O O . VAL A 1 84 ? 6.945 1.641 -13.272 1.00 87.38 84 VAL A O 1
ATOM 667 N N . GLU A 1 85 ? 5.256 3.015 -12.740 1.00 88.31 85 GLU A N 1
ATOM 668 C CA . GLU A 1 85 ? 5.101 3.585 -14.080 1.00 88.31 85 GLU A CA 1
ATOM 669 C C . GLU A 1 85 ? 6.323 4.414 -14.484 1.00 88.31 85 GLU A C 1
ATOM 671 O O . GLU A 1 85 ? 6.877 4.189 -15.558 1.00 88.31 85 GLU A O 1
ATOM 676 N N . ALA A 1 86 ? 6.827 5.272 -13.596 1.00 86.31 86 ALA A N 1
ATOM 677 C CA . ALA A 1 86 ? 8.055 6.030 -13.817 1.00 86.31 86 ALA A CA 1
ATOM 678 C C . ALA A 1 86 ? 9.269 5.108 -14.010 1.00 86.31 86 ALA A C 1
ATOM 680 O O . ALA A 1 86 ? 10.078 5.317 -14.913 1.00 86.31 86 ALA A O 1
ATOM 681 N N . ALA A 1 87 ? 9.389 4.044 -13.208 1.00 82.94 87 ALA A N 1
ATOM 682 C CA . ALA A 1 87 ? 10.456 3.060 -13.371 1.00 82.94 87 ALA A CA 1
ATOM 683 C C . ALA A 1 87 ? 10.375 2.341 -14.724 1.00 82.94 87 ALA A C 1
ATOM 685 O O . ALA A 1 87 ? 11.411 2.076 -15.326 1.00 82.94 87 ALA A O 1
ATOM 686 N N . ARG A 1 88 ? 9.162 2.052 -15.216 1.00 82.50 88 ARG A N 1
ATOM 687 C CA . ARG A 1 88 ? 8.937 1.455 -16.542 1.00 82.50 88 ARG A CA 1
ATOM 688 C C . ARG A 1 88 ? 9.283 2.414 -17.677 1.00 82.50 88 ARG A C 1
ATOM 690 O O . ARG A 1 88 ? 9.896 1.982 -18.646 1.00 82.50 88 ARG A O 1
ATOM 697 N N . ALA A 1 89 ? 8.917 3.688 -17.551 1.00 82.25 89 ALA A N 1
ATOM 698 C CA . ALA A 1 89 ? 9.222 4.716 -18.545 1.00 82.25 89 ALA A CA 1
ATOM 699 C C . ALA A 1 89 ? 10.732 4.979 -18.672 1.00 82.25 89 ALA A C 1
ATOM 701 O O . ALA A 1 89 ? 11.219 5.266 -19.758 1.00 82.25 89 ALA A O 1
ATOM 702 N N . ASN A 1 90 ? 11.478 4.821 -17.575 1.00 83.00 90 ASN A N 1
ATOM 703 C CA . AS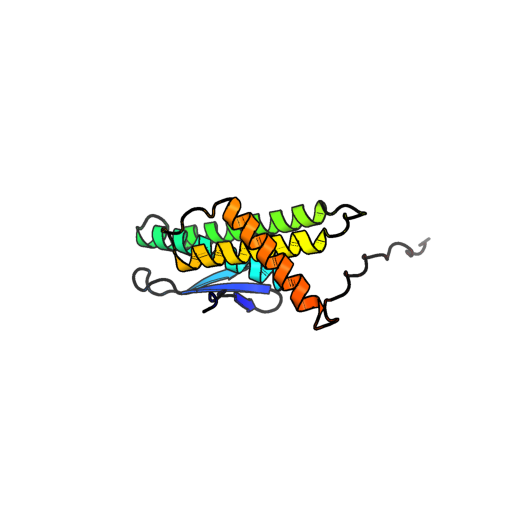N A 1 90 ? 12.926 5.026 -17.529 1.00 83.00 90 ASN A CA 1
ATOM 704 C C . ASN A 1 90 ? 13.747 3.768 -17.871 1.00 83.00 90 ASN A C 1
ATOM 706 O O . ASN A 1 90 ? 14.958 3.746 -17.635 1.00 83.00 90 ASN A O 1
ATOM 710 N N . ILE A 1 91 ? 13.126 2.702 -18.392 1.00 79.69 91 ILE A N 1
ATOM 711 C CA . ILE A 1 91 ? 13.874 1.533 -18.868 1.00 79.69 91 ILE A CA 1
ATOM 712 C C . ILE A 1 91 ? 14.604 1.934 -20.160 1.00 79.69 91 ILE A C 1
ATOM 714 O O . ILE A 1 91 ? 13.941 2.267 -21.139 1.00 79.69 91 ILE A O 1
ATOM 718 N N . PRO A 1 92 ? 15.948 1.888 -20.203 1.00 81.88 92 PRO A N 1
ATOM 719 C CA . PRO A 1 92 ? 16.689 2.231 -21.412 1.00 81.88 92 PRO A CA 1
ATOM 720 C C . PRO A 1 92 ? 16.457 1.185 -22.510 1.00 81.88 92 PRO A C 1
ATOM 722 O O . PRO A 1 92 ? 16.394 -0.011 -22.213 1.00 81.88 92 PRO A O 1
ATOM 725 N N . ASP A 1 93 ? 16.448 1.615 -23.777 1.00 82.12 93 ASP A N 1
ATOM 726 C CA . ASP A 1 93 ? 16.285 0.734 -24.950 1.00 82.12 93 ASP A CA 1
ATOM 727 C C . ASP A 1 93 ? 17.288 -0.428 -24.966 1.00 82.12 93 ASP A C 1
ATOM 729 O O . ASP A 1 93 ? 16.985 -1.542 -25.400 1.00 82.12 93 ASP A O 1
ATOM 733 N N . ARG A 1 94 ? 18.499 -0.177 -24.452 1.00 82.19 94 ARG A N 1
ATOM 734 C CA . ARG A 1 94 ? 19.538 -1.188 -24.260 1.00 82.19 94 ARG A CA 1
ATOM 735 C C . ARG A 1 94 ? 19.916 -1.287 -22.780 1.00 82.19 94 ARG A C 1
ATOM 737 O O . ARG A 1 94 ? 20.849 -0.613 -22.339 1.00 82.19 94 ARG A O 1
ATOM 744 N N . PRO A 1 95 ? 19.230 -2.131 -21.992 1.00 81.06 95 PRO A N 1
ATOM 745 C CA . PRO A 1 95 ? 19.559 -2.304 -20.588 1.00 81.06 95 PRO A CA 1
ATOM 746 C C . PRO A 1 95 ? 20.942 -2.934 -20.425 1.00 81.06 95 PRO A C 1
ATOM 748 O O . PRO A 1 95 ? 21.329 -3.844 -21.162 1.00 81.06 95 PRO A O 1
ATOM 751 N N . ALA A 1 96 ? 21.685 -2.468 -19.420 1.00 81.81 96 ALA A N 1
ATOM 752 C CA . ALA A 1 96 ? 22.968 -3.057 -19.067 1.00 81.81 96 ALA A CA 1
ATOM 753 C C . ALA A 1 96 ? 22.806 -4.561 -18.760 1.00 81.81 96 ALA A C 1
ATOM 755 O O . ALA A 1 96 ? 21.798 -4.963 -18.157 1.00 81.81 96 ALA A O 1
ATOM 756 N N . PRO A 1 97 ? 23.805 -5.401 -19.089 1.00 81.88 97 PRO A N 1
ATOM 757 C CA . PRO A 1 97 ? 23.816 -6.789 -18.647 1.00 81.88 97 PRO A CA 1
ATOM 758 C C . PRO A 1 97 ? 23.566 -6.855 -17.136 1.00 81.88 97 PRO A C 1
ATOM 760 O O . PRO A 1 97 ? 24.148 -6.094 -16.360 1.00 81.88 97 PRO A O 1
ATOM 763 N N . GLY A 1 98 ? 22.650 -7.714 -16.693 1.00 80.25 98 GLY A N 1
ATOM 764 C CA . GLY A 1 98 ? 22.341 -7.812 -15.266 1.00 80.25 98 GLY A CA 1
ATOM 765 C C . GLY A 1 98 ? 21.243 -6.871 -14.744 1.00 80.25 98 GLY A C 1
ATOM 766 O O . GLY A 1 98 ? 20.925 -6.934 -13.557 1.00 80.25 98 GLY A O 1
ATOM 767 N N . ALA A 1 99 ? 20.694 -5.958 -15.558 1.00 78.31 99 ALA A N 1
ATOM 768 C CA . ALA A 1 99 ? 19.725 -4.955 -15.087 1.00 78.31 99 ALA A CA 1
ATOM 769 C C . ALA A 1 99 ? 18.455 -5.583 -14.487 1.00 78.31 99 ALA A C 1
ATOM 771 O O . ALA A 1 99 ? 18.013 -5.174 -13.416 1.00 78.31 99 ALA A O 1
ATOM 772 N N . TRP A 1 100 ? 17.921 -6.637 -15.110 1.00 76.62 100 TRP A N 1
ATOM 773 C CA . TRP A 1 100 ? 16.750 -7.344 -14.585 1.00 76.62 100 TRP A CA 1
ATOM 774 C C . TRP A 1 100 ? 17.051 -8.089 -13.275 1.00 76.62 100 TRP A C 1
ATOM 776 O O . TRP A 1 100 ? 16.206 -8.110 -12.384 1.00 76.62 100 TRP A O 1
ATOM 786 N N . GLN A 1 101 ? 18.256 -8.658 -13.106 1.00 77.50 101 GLN A N 1
ATOM 787 C CA . GLN A 1 101 ? 18.651 -9.277 -11.835 1.00 77.50 101 GLN A CA 1
ATOM 788 C C . GLN A 1 101 ? 18.761 -8.245 -10.714 1.00 77.50 101 GLN A C 1
ATOM 790 O O . GLN A 1 101 ? 18.442 -8.565 -9.572 1.00 77.50 101 GLN A O 1
ATOM 795 N N . ARG A 1 102 ? 19.228 -7.028 -11.026 1.00 75.50 102 ARG A N 1
ATOM 796 C CA . ARG A 1 102 ? 19.280 -5.921 -10.062 1.00 75.50 102 ARG A CA 1
ATOM 797 C C . ARG A 1 102 ? 17.876 -5.517 -9.626 1.00 75.50 102 ARG A C 1
ATOM 799 O O . ARG A 1 102 ? 17.599 -5.590 -8.437 1.00 75.50 102 ARG A O 1
ATOM 806 N N . ALA A 1 103 ? 16.976 -5.256 -10.574 1.00 72.50 103 ALA A N 1
ATOM 807 C CA . ALA A 1 103 ? 15.582 -4.926 -10.272 1.00 72.50 103 ALA A CA 1
ATOM 808 C C . ALA A 1 103 ? 14.895 -6.005 -9.412 1.00 72.50 103 ALA A C 1
ATOM 810 O O . ALA A 1 103 ? 14.276 -5.697 -8.398 1.00 72.50 103 ALA A O 1
ATOM 811 N N . LEU A 1 104 ? 15.082 -7.285 -9.754 1.00 71.62 104 LEU A N 1
ATOM 812 C CA . LEU A 1 104 ? 14.526 -8.401 -8.985 1.00 71.62 104 LEU A CA 1
ATOM 813 C C . LEU A 1 104 ? 15.132 -8.513 -7.573 1.00 71.62 104 LEU A C 1
ATOM 815 O O . LEU A 1 104 ? 14.436 -8.840 -6.612 1.00 71.62 104 LEU A O 1
ATOM 819 N N . SER A 1 105 ? 16.434 -8.257 -7.445 1.00 74.31 105 SER A N 1
ATOM 820 C CA . SER A 1 105 ? 17.141 -8.226 -6.162 1.00 74.31 105 SER A CA 1
ATOM 821 C C . SER A 1 105 ? 16.655 -7.081 -5.271 1.00 74.31 105 SER A C 1
ATOM 823 O O . SER A 1 105 ? 16.519 -7.271 -4.062 1.00 74.31 105 SER A O 1
ATOM 825 N N . ASP A 1 106 ? 16.396 -5.913 -5.854 1.00 74.19 106 ASP A N 1
ATOM 826 C CA . ASP A 1 106 ? 15.876 -4.746 -5.144 1.00 74.19 106 ASP A CA 1
ATOM 827 C C . ASP A 1 106 ? 14.432 -4.972 -4.681 1.00 74.19 106 ASP A C 1
ATOM 829 O O . ASP A 1 106 ? 14.121 -4.718 -3.517 1.00 74.19 106 ASP A O 1
ATOM 833 N N . ASP A 1 107 ? 13.573 -5.543 -5.533 1.00 71.56 107 ASP A N 1
ATOM 834 C CA . ASP A 1 107 ? 12.206 -5.926 -5.155 1.00 71.56 107 ASP A CA 1
ATOM 835 C C . ASP A 1 107 ? 12.198 -6.954 -4.008 1.00 71.56 107 ASP A C 1
ATOM 837 O O . ASP A 1 107 ? 11.366 -6.883 -3.100 1.00 71.56 107 ASP A O 1
ATOM 841 N N . TRP A 1 108 ? 13.150 -7.894 -3.999 1.00 73.31 108 TRP A N 1
ATOM 842 C CA . TRP A 1 108 ? 13.291 -8.855 -2.904 1.00 73.31 108 TRP A CA 1
ATOM 843 C C . TRP A 1 108 ? 13.734 -8.193 -1.595 1.00 73.31 108 TRP A C 1
ATOM 845 O O . TRP A 1 108 ? 13.149 -8.461 -0.542 1.00 73.31 108 TRP A O 1
ATOM 855 N N . ALA A 1 109 ? 14.745 -7.321 -1.652 1.00 76.69 109 ALA A N 1
ATOM 856 C CA . ALA A 1 109 ? 15.237 -6.596 -0.483 1.00 76.69 109 ALA A CA 1
ATOM 857 C C . ALA A 1 109 ? 14.143 -5.694 0.110 1.00 76.69 109 ALA A C 1
ATOM 859 O O . ALA A 1 109 ? 13.927 -5.704 1.322 1.00 76.69 109 ALA A O 1
ATOM 860 N N . MET A 1 110 ? 13.384 -5.002 -0.746 1.00 76.56 110 MET A N 1
ATOM 861 C CA . MET A 1 110 ? 12.196 -4.243 -0.354 1.00 76.56 110 MET A CA 1
ATOM 862 C C . MET A 1 110 ? 11.180 -5.139 0.358 1.00 76.56 110 MET A C 1
ATOM 864 O O . MET A 1 110 ? 10.706 -4.803 1.442 1.00 76.56 110 MET A O 1
ATOM 868 N N . GLY A 1 111 ? 10.885 -6.313 -0.205 1.00 73.19 111 GLY A N 1
ATOM 869 C CA . GLY A 1 111 ? 9.958 -7.253 0.414 1.00 73.19 111 GLY A CA 1
ATOM 870 C C . GLY A 1 111 ? 10.396 -7.693 1.813 1.00 73.19 111 GLY A C 1
ATOM 871 O O . GLY A 1 111 ? 9.570 -7.719 2.724 1.00 73.19 111 GLY A O 1
ATOM 872 N N . LYS A 1 112 ? 11.693 -7.958 2.016 1.00 75.25 112 LYS A N 1
ATOM 873 C CA . LYS A 1 112 ? 12.261 -8.270 3.339 1.00 75.25 112 LYS A CA 1
ATOM 874 C C . LYS A 1 112 ? 12.202 -7.091 4.308 1.00 75.25 112 LYS A C 1
ATOM 876 O O . LYS A 1 112 ? 11.914 -7.304 5.483 1.00 75.25 112 LYS A O 1
ATOM 881 N N . ALA A 1 113 ? 12.441 -5.870 3.840 1.00 75.56 113 ALA A N 1
ATOM 882 C CA . ALA A 1 113 ? 12.326 -4.676 4.672 1.00 75.56 113 ALA A CA 1
ATOM 883 C C . ALA A 1 113 ? 10.877 -4.459 5.140 1.00 75.56 113 ALA A C 1
ATOM 885 O O . ALA A 1 113 ? 10.634 -4.293 6.334 1.00 75.56 113 ALA A O 1
ATOM 886 N N . CYS A 1 114 ? 9.902 -4.560 4.231 1.00 70.56 114 CYS A N 1
ATOM 887 C CA . CYS A 1 114 ? 8.482 -4.524 4.585 1.00 70.56 114 CYS A CA 1
ATOM 888 C C . CYS A 1 114 ? 8.104 -5.656 5.549 1.00 70.56 114 CYS A C 1
ATOM 890 O O . CYS A 1 114 ? 7.295 -5.448 6.450 1.00 70.56 114 CYS A O 1
ATOM 892 N N . GLU A 1 115 ? 8.716 -6.836 5.397 1.00 71.88 115 GLU A N 1
ATOM 893 C CA . GLU A 1 115 ? 8.548 -7.955 6.325 1.00 71.88 115 GLU A CA 1
ATOM 894 C C . GLU A 1 115 ? 8.982 -7.599 7.749 1.00 71.88 115 GLU A C 1
ATOM 896 O O . GLU A 1 115 ? 8.224 -7.788 8.701 1.00 71.88 115 GLU A O 1
ATOM 901 N N . LEU A 1 116 ? 10.178 -7.022 7.890 1.00 72.94 116 LEU A N 1
ATOM 902 C CA . LEU A 1 116 ? 10.712 -6.579 9.177 1.00 72.94 116 LEU A CA 1
ATOM 903 C C . LEU A 1 116 ? 9.826 -5.514 9.830 1.00 72.94 116 LEU A C 1
ATOM 905 O O . LEU A 1 116 ? 9.555 -5.608 11.028 1.00 72.94 116 LEU A O 1
ATOM 909 N N . VAL A 1 117 ? 9.337 -4.543 9.051 1.00 72.25 117 VAL A N 1
ATOM 910 C CA . VAL A 1 117 ? 8.425 -3.506 9.559 1.00 72.25 117 VAL A CA 1
A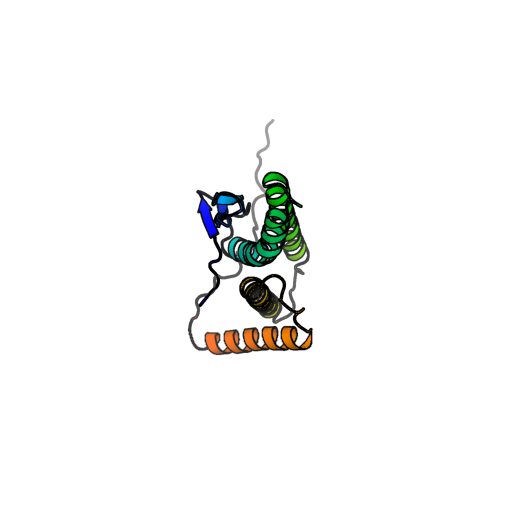TOM 911 C C . VAL A 1 117 ? 7.084 -4.108 9.978 1.00 72.25 117 VAL A C 1
ATOM 913 O O . VAL A 1 117 ? 6.586 -3.799 11.057 1.00 72.25 117 VAL A O 1
ATOM 916 N N . GLY A 1 118 ? 6.518 -5.018 9.181 1.00 66.12 118 GLY A N 1
ATOM 917 C CA . GLY A 1 118 ? 5.266 -5.696 9.520 1.00 66.12 118 GLY A CA 1
ATOM 918 C C . GLY A 1 118 ? 5.352 -6.524 10.807 1.00 66.12 118 GLY A C 1
ATOM 919 O O . GLY A 1 118 ? 4.374 -6.589 11.547 1.00 66.12 118 GLY A O 1
ATOM 920 N N . HIS A 1 119 ? 6.514 -7.115 11.107 1.00 67.62 119 HIS A N 1
ATOM 921 C CA . HIS A 1 119 ? 6.735 -7.864 12.349 1.00 67.62 119 HIS A CA 1
ATOM 922 C C . HIS A 1 119 ? 6.992 -6.984 13.573 1.00 67.62 119 HIS A C 1
ATOM 924 O O . HIS A 1 119 ? 6.566 -7.340 14.668 1.00 67.62 119 HIS A O 1
ATOM 930 N N . ARG A 1 120 ? 7.721 -5.876 13.411 1.00 65.31 120 ARG A N 1
ATOM 931 C CA . ARG A 1 120 ? 8.178 -5.045 14.539 1.00 65.31 120 ARG A CA 1
ATOM 932 C C . ARG A 1 120 ? 7.289 -3.829 14.806 1.00 65.31 120 ARG A C 1
ATOM 934 O O . ARG A 1 120 ? 7.434 -3.196 15.847 1.00 65.31 120 ARG A O 1
ATOM 941 N N . GLY A 1 121 ? 6.369 -3.505 13.896 1.00 64.38 121 GLY A N 1
ATOM 942 C CA . GLY A 1 121 ? 5.492 -2.342 14.024 1.00 64.38 121 GLY A CA 1
ATOM 943 C C . GLY A 1 121 ? 6.295 -1.052 14.212 1.00 64.38 121 GLY A C 1
ATOM 944 O O . GLY A 1 121 ? 7.331 -0.860 13.576 1.00 64.38 121 GLY A O 1
ATOM 945 N N . ALA A 1 122 ? 5.849 -0.183 15.120 1.00 56.56 122 ALA A N 1
ATOM 946 C CA . ALA A 1 122 ? 6.527 1.075 15.439 1.00 56.56 122 ALA A CA 1
ATOM 947 C C . ALA A 1 122 ? 7.951 0.908 16.017 1.00 56.56 122 ALA A C 1
ATOM 949 O O . ALA A 1 122 ? 8.728 1.857 15.986 1.00 56.56 122 ALA A O 1
ATOM 950 N N . ALA A 1 123 ? 8.322 -0.284 16.501 1.00 56.47 123 ALA A N 1
ATOM 951 C CA . ALA A 1 123 ? 9.670 -0.585 16.991 1.00 56.47 123 ALA A CA 1
ATOM 952 C C . ALA A 1 123 ? 10.642 -1.020 15.874 1.00 56.47 123 ALA A C 1
ATOM 954 O O . ALA A 1 123 ? 11.774 -1.428 16.144 1.00 56.47 123 ALA A O 1
ATOM 955 N N . ALA A 1 124 ? 10.219 -0.981 14.606 1.00 60.09 124 ALA A N 1
ATOM 956 C CA . ALA A 1 124 ? 11.092 -1.271 13.479 1.00 60.09 124 ALA A CA 1
ATOM 957 C C . ALA A 1 124 ? 12.155 -0.169 13.322 1.00 60.09 124 ALA A C 1
ATOM 959 O O . ALA A 1 124 ? 11.876 0.910 12.803 1.00 60.09 124 ALA A O 1
ATOM 960 N N . ALA A 1 125 ? 13.387 -0.454 13.750 1.00 61.12 125 ALA A N 1
ATOM 961 C CA . ALA A 1 125 ? 14.527 0.411 13.469 1.00 61.12 125 ALA A CA 1
ATOM 962 C C . ALA A 1 125 ? 14.745 0.553 11.945 1.00 61.12 125 ALA A C 1
ATOM 964 O O . ALA A 1 125 ? 14.506 -0.414 11.207 1.00 61.12 125 ALA A O 1
ATOM 965 N N . PRO A 1 126 ? 15.216 1.720 11.460 1.00 63.47 126 PRO A N 1
ATOM 966 C CA . PRO A 1 126 ? 15.626 1.874 10.071 1.00 63.47 126 PRO A CA 1
ATOM 967 C C . PRO A 1 126 ? 16.637 0.788 9.700 1.00 63.47 126 PRO A C 1
ATOM 969 O O . PRO A 1 126 ? 17.633 0.602 10.393 1.00 63.47 126 PRO A O 1
ATOM 972 N N . VAL A 1 127 ? 16.386 0.069 8.605 1.00 63.03 127 VAL A N 1
ATOM 973 C CA . VAL A 1 127 ? 17.361 -0.896 8.079 1.00 63.03 127 VAL A CA 1
ATOM 974 C C . VAL A 1 127 ? 18.570 -0.105 7.580 1.00 63.03 127 VAL A C 1
ATOM 976 O O . VAL A 1 127 ? 18.400 0.732 6.681 1.00 63.03 127 VAL A O 1
ATOM 979 N N . ALA A 1 128 ? 19.745 -0.353 8.167 1.00 71.50 128 ALA A N 1
ATOM 980 C CA . ALA A 1 128 ? 21.002 0.291 7.793 1.00 71.50 128 ALA A CA 1
ATOM 981 C C . ALA A 1 128 ? 21.349 0.004 6.322 1.00 71.50 128 ALA A C 1
ATOM 983 O O . ALA A 1 128 ? 20.940 -1.018 5.769 1.00 71.50 128 ALA A O 1
ATOM 984 N N . GLU A 1 129 ? 22.093 0.894 5.656 1.00 68.38 129 GLU A N 1
ATOM 985 C CA . GLU A 1 129 ? 22.429 0.697 4.234 1.00 68.38 129 GLU A CA 1
ATOM 986 C C . GLU A 1 129 ? 23.279 -0.568 4.017 1.00 68.38 129 GLU A C 1
ATOM 988 O O . GLU A 1 129 ? 23.103 -1.274 3.025 1.00 68.38 129 GLU A O 1
ATOM 993 N N . GLU A 1 130 ? 24.114 -0.921 4.994 1.00 67.69 130 GLU A N 1
ATOM 994 C CA . GLU A 1 130 ? 24.887 -2.167 5.028 1.00 67.69 130 GLU A CA 1
ATOM 995 C C . GLU A 1 130 ? 23.979 -3.405 5.052 1.00 67.69 130 GLU A C 1
ATOM 997 O O . GLU A 1 130 ? 24.154 -4.328 4.253 1.00 67.69 130 GLU A O 1
ATOM 1002 N N . ASP A 1 131 ? 22.934 -3.392 5.883 1.00 70.25 131 ASP A N 1
ATOM 1003 C CA . ASP A 1 131 ? 21.936 -4.462 5.933 1.00 70.25 131 ASP A CA 1
ATOM 1004 C C . ASP A 1 131 ? 21.143 -4.553 4.624 1.00 70.25 131 ASP A C 1
ATOM 1006 O O . ASP A 1 131 ? 20.828 -5.648 4.153 1.00 70.25 131 ASP A O 1
ATOM 1010 N N . ARG A 1 132 ? 20.844 -3.416 3.982 1.00 67.06 132 ARG A N 1
ATOM 1011 C CA . ARG A 1 132 ? 20.189 -3.401 2.662 1.00 67.06 132 ARG A CA 1
ATOM 1012 C C . ARG A 1 132 ? 21.085 -4.009 1.591 1.00 67.06 132 ARG A C 1
ATOM 1014 O O . ARG A 1 132 ? 20.598 -4.789 0.769 1.00 67.06 132 ARG A O 1
ATOM 1021 N N . ALA A 1 133 ? 22.376 -3.684 1.595 1.00 72.00 133 ALA A N 1
ATOM 1022 C CA . ALA A 1 133 ? 23.354 -4.283 0.694 1.00 72.00 133 ALA A CA 1
ATOM 1023 C C . ALA A 1 133 ? 23.461 -5.800 0.928 1.00 72.00 133 ALA A C 1
ATOM 1025 O O . ALA A 1 133 ? 23.366 -6.576 -0.026 1.00 72.00 133 ALA A O 1
ATOM 1026 N N . ALA A 1 134 ? 23.521 -6.235 2.190 1.00 74.75 134 ALA A N 1
ATOM 1027 C CA . ALA A 1 134 ? 23.536 -7.648 2.560 1.00 74.75 134 ALA A CA 1
ATOM 1028 C C . ALA A 1 134 ? 22.261 -8.387 2.111 1.00 74.75 134 ALA A C 1
ATOM 1030 O O . ALA A 1 134 ? 22.337 -9.504 1.591 1.00 74.75 134 ALA A O 1
ATOM 1031 N N . MET A 1 135 ? 21.086 -7.758 2.236 1.00 76.44 135 MET A N 1
ATOM 1032 C CA . MET A 1 135 ? 19.824 -8.305 1.730 1.00 76.44 135 MET A CA 1
ATOM 1033 C C . MET A 1 135 ? 19.831 -8.430 0.200 1.00 76.44 135 MET A C 1
ATOM 1035 O O . MET A 1 135 ? 19.488 -9.491 -0.327 1.00 76.44 135 MET A O 1
ATOM 1039 N N . ARG A 1 136 ? 20.274 -7.401 -0.534 1.00 72.56 136 ARG A N 1
ATOM 1040 C CA . ARG A 1 136 ? 20.418 -7.469 -2.002 1.00 72.56 136 ARG A CA 1
ATOM 1041 C C . ARG A 1 136 ? 21.358 -8.611 -2.416 1.00 72.56 136 ARG A C 1
ATOM 1043 O O . ARG A 1 136 ? 21.036 -9.410 -3.298 1.00 72.56 136 ARG A O 1
ATOM 1050 N N . ASP A 1 137 ? 22.495 -8.758 -1.746 1.00 72.25 137 ASP A N 1
ATOM 1051 C CA . ASP A 1 137 ? 23.455 -9.818 -2.059 1.00 72.25 137 ASP A CA 1
ATOM 1052 C C . ASP A 1 137 ? 22.933 -11.218 -1.719 1.00 72.25 137 ASP A C 1
ATOM 1054 O O . ASP A 1 137 ? 23.153 -12.167 -2.484 1.00 72.25 137 ASP A O 1
ATOM 1058 N N . ALA A 1 138 ? 22.179 -11.362 -0.627 1.00 73.25 138 ALA A N 1
ATOM 1059 C CA . ALA A 1 138 ? 21.480 -12.601 -0.299 1.00 73.25 138 ALA A CA 1
ATOM 1060 C C . ALA A 1 138 ? 20.452 -12.973 -1.384 1.00 73.25 138 ALA A C 1
ATOM 1062 O O . ALA A 1 138 ? 20.398 -14.135 -1.807 1.00 73.25 138 ALA A O 1
ATOM 1063 N N . ALA A 1 139 ? 19.703 -11.993 -1.905 1.00 66.88 139 ALA A N 1
ATOM 1064 C CA . ALA A 1 139 ? 18.770 -12.188 -3.015 1.00 66.88 139 ALA A CA 1
ATOM 1065 C C . ALA A 1 139 ? 19.492 -12.711 -4.265 1.00 66.88 139 ALA A C 1
ATOM 1067 O O . ALA A 1 139 ? 19.105 -13.725 -4.854 1.00 66.88 139 ALA A O 1
ATOM 1068 N N . ARG A 1 140 ? 20.601 -12.060 -4.635 1.00 67.25 140 ARG A N 1
ATOM 1069 C CA . ARG A 1 140 ? 21.417 -12.415 -5.803 1.00 67.25 140 ARG A CA 1
ATOM 1070 C C . ARG A 1 140 ? 22.008 -13.821 -5.690 1.00 67.25 140 ARG A C 1
ATOM 1072 O O . ARG A 1 140 ? 21.975 -14.580 -6.661 1.00 67.25 140 ARG A O 1
ATOM 1079 N N . LYS A 1 141 ? 22.524 -14.193 -4.512 1.00 71.94 141 LYS A N 1
ATOM 1080 C CA . LYS A 1 141 ? 23.065 -15.537 -4.232 1.00 71.94 141 LYS A CA 1
ATOM 1081 C C . LYS A 1 141 ? 21.981 -16.610 -4.338 1.00 71.94 141 LYS A C 1
ATOM 1083 O O . LYS A 1 141 ? 22.230 -17.668 -4.916 1.00 71.94 141 LYS A O 1
ATOM 1088 N N . ARG A 1 142 ? 20.769 -16.330 -3.848 1.00 63.62 142 ARG A N 1
ATOM 1089 C CA . ARG A 1 142 ? 19.631 -17.252 -3.952 1.00 63.62 142 ARG A CA 1
ATOM 1090 C C . ARG A 1 142 ? 19.197 -17.451 -5.402 1.00 63.62 142 ARG A C 1
ATOM 1092 O O . ARG A 1 142 ? 19.083 -18.591 -5.827 1.00 63.62 142 ARG A O 1
ATOM 1099 N N . LEU A 1 143 ? 19.072 -16.374 -6.177 1.00 57.28 143 LEU A N 1
ATOM 1100 C CA . LEU A 1 143 ? 18.742 -16.436 -7.607 1.00 57.28 143 LEU A CA 1
ATOM 1101 C C . LEU A 1 143 ? 19.787 -17.215 -8.421 1.00 57.28 143 LEU A C 1
ATOM 1103 O O . LEU A 1 143 ? 19.430 -17.933 -9.351 1.00 57.28 143 LEU A O 1
ATOM 1107 N N . ARG A 1 144 ? 21.074 -17.124 -8.054 1.00 58.50 144 ARG A N 1
ATOM 1108 C CA . ARG A 1 144 ? 22.140 -17.941 -8.657 1.00 58.50 144 ARG A CA 1
ATOM 1109 C C . ARG A 1 144 ? 22.005 -19.429 -8.320 1.00 58.50 144 ARG A C 1
ATOM 1111 O O . ARG A 1 144 ? 22.189 -20.240 -9.217 1.00 58.50 144 ARG A O 1
ATOM 1118 N N . ARG A 1 145 ? 21.641 -19.788 -7.081 1.00 53.81 145 ARG A N 1
ATOM 1119 C CA . ARG A 1 145 ? 21.389 -21.189 -6.673 1.00 53.81 145 ARG A CA 1
ATOM 1120 C C . ARG A 1 145 ? 20.114 -21.766 -7.289 1.00 53.81 145 ARG A C 1
ATOM 1122 O O . ARG A 1 145 ? 20.088 -22.933 -7.651 1.00 53.81 145 ARG A O 1
ATOM 1129 N N . SER A 1 146 ? 19.078 -20.947 -7.461 1.00 44.97 146 SER A N 1
ATOM 1130 C CA . SER A 1 146 ? 17.856 -21.328 -8.178 1.00 44.97 146 SER A CA 1
ATOM 1131 C C . SER A 1 146 ? 18.100 -21.557 -9.670 1.00 44.97 146 SER A C 1
ATOM 1133 O O . SER A 1 146 ? 17.328 -22.249 -10.307 1.00 44.97 146 SER A O 1
ATOM 1135 N N . ARG A 1 147 ? 19.181 -21.019 -10.246 1.00 42.69 147 ARG A N 1
ATOM 1136 C CA . ARG A 1 147 ? 19.514 -21.193 -11.667 1.00 42.69 147 ARG A CA 1
ATOM 1137 C C . ARG A 1 147 ? 20.030 -22.597 -12.008 1.00 42.69 147 ARG A C 1
ATOM 1139 O O . ARG A 1 147 ? 20.060 -22.947 -13.182 1.00 42.69 147 ARG A O 1
ATOM 1146 N N . THR A 1 148 ? 20.383 -23.400 -11.003 1.00 42.12 148 THR A N 1
ATOM 1147 C CA . THR A 1 148 ? 20.706 -24.826 -11.166 1.00 42.12 148 THR A CA 1
ATOM 1148 C C . THR A 1 148 ? 19.444 -25.705 -11.243 1.00 42.12 148 THR A C 1
ATOM 1150 O O . THR A 1 148 ? 19.543 -26.877 -11.580 1.00 42.12 148 THR A O 1
ATOM 1153 N N . MET A 1 149 ? 18.248 -25.149 -10.989 1.00 30.94 149 MET A N 1
ATOM 1154 C CA . MET A 1 149 ? 16.953 -25.823 -11.145 1.00 30.94 149 MET A CA 1
ATOM 1155 C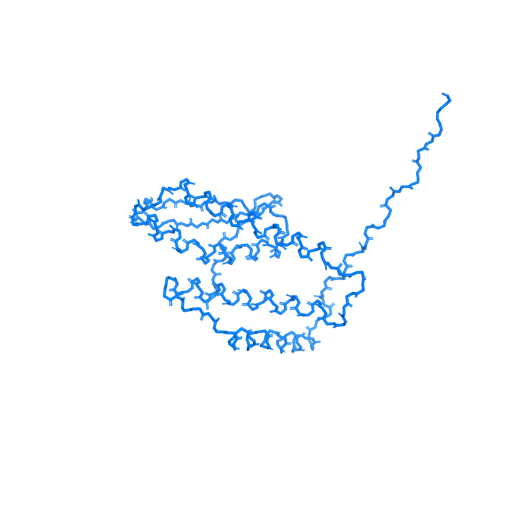 C . MET A 1 149 ? 15.924 -24.876 -11.784 1.00 30.94 149 MET A C 1
ATOM 1157 O O . MET A 1 149 ? 15.382 -24.004 -11.118 1.00 30.94 149 MET A O 1
ATOM 1161 N N . SER A 1 150 ? 15.557 -25.135 -13.039 1.00 31.03 150 SER A N 1
ATOM 1162 C CA . SER A 1 150 ? 14.340 -24.643 -13.713 1.00 31.03 150 SER A CA 1
ATOM 1163 C C . SER A 1 150 ? 14.474 -23.441 -14.661 1.00 31.03 150 SER A C 1
ATOM 1165 O O . SER A 1 150 ? 14.560 -22.267 -14.300 1.00 31.03 150 SER A O 1
ATOM 1167 N N . THR A 1 151 ? 14.370 -23.812 -15.932 1.00 36.12 151 THR A N 1
ATOM 1168 C CA . THR A 1 151 ? 14.162 -23.089 -17.190 1.00 36.12 151 THR A CA 1
ATOM 1169 C C . THR A 1 151 ? 12.766 -22.450 -17.334 1.00 36.12 151 THR A C 1
ATOM 1171 O O . THR A 1 151 ? 12.279 -22.280 -18.447 1.00 36.12 151 THR A O 1
ATOM 1174 N N . CYS A 1 152 ? 12.116 -22.044 -16.239 1.00 29.55 152 CYS A N 1
ATOM 1175 C CA . CYS A 1 152 ? 10.749 -21.507 -16.256 1.00 29.55 152 CYS A CA 1
ATOM 1176 C C . CYS A 1 152 ? 10.674 -20.095 -15.654 1.00 29.55 152 CYS A C 1
ATOM 1178 O O . CYS A 1 152 ? 10.178 -19.904 -14.548 1.00 29.55 152 CYS A O 1
ATOM 1180 N N . TRP A 1 153 ? 11.138 -19.087 -16.394 1.00 29.97 153 TRP A N 1
ATOM 1181 C CA . TRP A 1 153 ? 10.690 -17.701 -16.211 1.00 29.97 153 TRP A CA 1
ATOM 1182 C C . TRP A 1 153 ? 10.105 -17.209 -17.536 1.00 29.97 153 TRP A C 1
ATOM 1184 O O . TRP A 1 153 ? 10.641 -17.562 -18.591 1.00 29.97 153 TRP A O 1
ATOM 1194 N N . PRO A 1 154 ? 8.999 -16.443 -17.520 1.00 33.72 154 PRO A N 1
ATOM 1195 C CA . PRO A 1 154 ? 8.363 -15.995 -18.746 1.00 33.72 154 PRO A CA 1
ATOM 1196 C C . PRO A 1 154 ? 9.357 -15.141 -19.532 1.00 33.72 154 PRO A C 1
ATOM 1198 O O . PRO A 1 154 ? 10.012 -14.253 -18.980 1.00 33.72 154 PRO A O 1
ATOM 1201 N N . ARG A 1 155 ? 9.477 -15.450 -20.828 1.00 32.09 155 ARG A N 1
ATOM 1202 C CA . ARG A 1 155 ? 10.189 -14.627 -21.809 1.00 32.09 155 ARG A CA 1
ATOM 1203 C C . ARG A 1 155 ? 9.780 -13.157 -21.637 1.00 32.09 155 ARG A C 1
ATOM 1205 O O . ARG A 1 155 ? 8.615 -12.908 -21.310 1.00 32.09 155 ARG A O 1
ATOM 1212 N N . PRO A 1 156 ? 10.690 -12.195 -21.882 1.00 30.98 156 PRO A N 1
ATOM 1213 C CA . PRO A 1 156 ? 10.289 -10.800 -21.990 1.00 30.98 156 PRO A CA 1
ATOM 1214 C C . PRO A 1 156 ? 9.106 -10.731 -22.957 1.00 30.98 156 PRO A C 1
ATOM 1216 O O . PRO A 1 156 ? 9.164 -11.318 -24.042 1.00 30.98 156 PRO A O 1
ATOM 1219 N N . LEU A 1 157 ? 8.014 -10.105 -22.510 1.00 32.81 157 LEU A N 1
ATOM 1220 C CA . LEU A 1 157 ? 6.848 -9.840 -23.347 1.00 32.81 157 LEU A CA 1
ATOM 1221 C C . LEU A 1 157 ? 7.357 -9.291 -24.688 1.00 32.81 157 LEU A C 1
ATOM 1223 O O . LEU A 1 157 ? 8.197 -8.385 -24.667 1.00 32.81 157 LEU A O 1
ATOM 1227 N N . PRO A 1 158 ? 6.927 -9.844 -25.837 1.00 28.64 158 PRO A N 1
ATOM 1228 C CA . PRO A 1 158 ? 7.316 -9.284 -27.115 1.00 28.64 158 PRO A CA 1
ATOM 1229 C C . PRO A 1 158 ? 6.902 -7.816 -27.117 1.00 28.64 158 PRO A C 1
ATOM 1231 O O . PRO A 1 158 ? 5.775 -7.481 -26.743 1.00 28.64 158 PRO A O 1
ATOM 1234 N N . ALA A 1 159 ? 7.845 -6.951 -27.494 1.00 31.88 159 ALA A N 1
ATOM 1235 C CA . ALA A 1 159 ? 7.560 -5.567 -27.815 1.00 31.88 159 ALA A CA 1
ATOM 1236 C C . ALA A 1 159 ? 6.286 -5.538 -28.665 1.00 31.88 159 ALA A C 1
ATOM 1238 O O . ALA A 1 159 ? 6.203 -6.251 -29.669 1.00 31.88 159 ALA A O 1
ATOM 1239 N N . ILE A 1 160 ? 5.294 -4.758 -28.237 1.00 31.70 160 ILE A N 1
ATOM 1240 C CA . ILE A 1 160 ? 4.096 -4.481 -29.023 1.00 31.70 160 ILE A CA 1
ATOM 1241 C C . ILE A 1 160 ? 4.574 -3.715 -30.261 1.00 31.70 160 ILE A C 1
ATOM 1243 O O . ILE A 1 160 ? 4.674 -2.493 -30.275 1.00 31.70 160 ILE A O 1
ATOM 1247 N N . ARG A 1 161 ? 4.973 -4.459 -31.292 1.00 32.94 161 ARG A N 1
ATOM 1248 C CA . ARG A 1 161 ? 4.974 -4.011 -32.677 1.00 32.94 161 ARG A CA 1
ATOM 1249 C C . ARG A 1 161 ? 3.641 -4.426 -33.274 1.00 32.94 161 ARG A C 1
ATOM 1251 O O . ARG A 1 161 ? 3.165 -5.522 -32.988 1.00 32.94 161 ARG A O 1
ATOM 1258 N N . SER A 1 162 ? 3.159 -3.578 -34.183 1.00 32.41 162 SER A N 1
ATOM 1259 C CA . SER A 1 162 ? 1.917 -3.645 -34.969 1.00 32.41 162 SER A CA 1
ATOM 1260 C C . SER A 1 162 ? 0.717 -3.039 -34.218 1.00 32.41 162 SER A C 1
ATOM 1262 O O . SER A 1 162 ? 0.528 -3.313 -33.044 1.00 32.41 162 SER A O 1
ATOM 1264 N N . TRP A 1 163 ? -0.107 -2.158 -34.787 1.00 28.42 163 TRP A N 1
ATOM 1265 C CA . TRP A 1 163 ? -0.561 -2.045 -36.173 1.00 28.42 163 TRP A CA 1
ATOM 1266 C C . TRP A 1 163 ? -0.826 -0.571 -36.541 1.00 28.42 163 TRP A C 1
ATOM 1268 O O . TRP A 1 163 ? -1.665 0.074 -35.925 1.00 28.42 163 TRP A O 1
ATOM 1278 N N . ALA A 1 164 ? -0.157 -0.049 -37.571 1.00 31.45 164 ALA A N 1
ATOM 1279 C CA . ALA A 1 164 ? -0.557 1.184 -38.257 1.00 31.45 164 ALA A CA 1
ATOM 1280 C C . ALA A 1 164 ? -0.189 1.070 -39.742 1.00 31.45 164 ALA A C 1
ATOM 1282 O O . ALA A 1 164 ? 0.783 1.650 -40.220 1.00 31.45 164 ALA A O 1
ATOM 1283 N N . ARG A 1 165 ? -0.927 0.224 -40.463 1.00 35.47 165 ARG A N 1
ATOM 1284 C CA . ARG A 1 165 ? -1.055 0.291 -41.922 1.00 35.47 165 ARG A CA 1
ATOM 1285 C C . ARG A 1 165 ? -2.269 -0.529 -42.335 1.00 35.47 165 ARG A C 1
ATOM 1287 O O . ARG A 1 165 ? -2.151 -1.739 -42.427 1.00 35.47 165 ARG A O 1
ATOM 1294 N N . THR A 1 166 ? -3.402 0.158 -42.481 1.00 36.56 166 THR A N 1
ATOM 1295 C CA . THR A 1 166 ? -4.437 0.003 -43.523 1.00 36.56 166 THR A CA 1
ATOM 1296 C C . THR A 1 166 ? -5.692 0.735 -43.053 1.00 36.56 166 THR A C 1
ATOM 1298 O O . THR A 1 166 ? -6.456 0.207 -42.252 1.00 36.56 166 THR A O 1
ATOM 1301 N N . ALA A 1 167 ? -5.902 1.946 -43.561 1.00 31.53 167 ALA A N 1
ATOM 1302 C CA . ALA A 1 167 ? -7.239 2.499 -43.738 1.00 31.53 167 ALA A CA 1
ATOM 1303 C C . ALA A 1 167 ? -7.394 2.777 -45.245 1.00 31.53 167 ALA A C 1
ATOM 1305 O O . ALA A 1 167 ? -6.457 3.322 -45.839 1.00 31.53 167 ALA A O 1
ATOM 1306 N N . PRO A 1 168 ? -8.487 2.326 -45.881 1.00 34.75 168 PRO A N 1
ATOM 1307 C CA . PRO A 1 168 ? -8.704 2.484 -47.311 1.00 34.75 168 PRO A CA 1
ATOM 1308 C C . PRO A 1 168 ? -9.122 3.917 -47.652 1.00 34.75 168 PRO A C 1
ATOM 1310 O O . PRO A 1 168 ? -9.762 4.601 -46.854 1.00 34.75 168 PRO A O 1
ATOM 1313 N N . ALA A 1 169 ? -8.763 4.333 -48.866 1.00 37.19 169 ALA A N 1
ATOM 1314 C CA . ALA A 1 169 ? -9.314 5.507 -49.519 1.00 37.19 169 ALA A CA 1
ATOM 1315 C C . ALA A 1 169 ? -10.840 5.383 -49.611 1.00 37.19 169 ALA A C 1
ATOM 1317 O O . ALA A 1 169 ? -11.355 4.343 -50.029 1.00 37.19 169 ALA A O 1
ATOM 1318 N N . LEU A 1 170 ? -11.542 6.449 -49.243 1.00 37.97 170 LEU A N 1
ATOM 1319 C CA . LEU A 1 170 ? -12.913 6.684 -49.662 1.00 37.97 170 LEU A CA 1
ATOM 1320 C C . LEU A 1 170 ? -12.952 8.030 -50.382 1.00 37.97 170 LEU A C 1
ATOM 1322 O O . LEU A 1 170 ? -12.347 9.005 -49.939 1.00 37.97 170 LEU A O 1
ATOM 1326 N N . THR A 1 171 ? -13.592 7.930 -51.537 1.00 49.34 171 THR A N 1
ATOM 1327 C CA . THR A 1 171 ? -13.816 8.843 -52.656 1.00 49.34 171 THR A CA 1
ATOM 1328 C C . THR A 1 171 ? -14.331 10.221 -52.275 1.00 49.34 171 THR A C 1
ATOM 1330 O O . THR A 1 171 ? -15.161 10.297 -51.342 1.00 49.34 171 THR A O 1
#

Radius of gyration: 20.25 Å; chains: 1; bounding box: 40×37×73 Å

Organism: NCBI:txid147645

Sequence (171 aa):
MGLQTHVFRRGATYVWRRRLPVSLGGALMQVSLRTRDPLIARRLALILGAESCRVIDQMTQGKLTRDEARSLLQASIQRTLEQVEAARANIPDRPAPGAWQRALSDDWAMGKACELVGHRGAAAAPVAEEDRAAMRDAARKRLRRSRTMSTCWPRPLPAIRSWARTAPALT

Foldseek 3Di:
DFDPLQWDDDPQFIKHWDFADVLLVRDIDMDTLPDNDPLSSSLLSLVCLLVVLVLSVCVSVVNDDSVRSRVVSVVSSVVSVVVVVVVVVPQDPDDDVCNVLQVQLLSQLSSVLSRQSSVCPPNRDPQDVVNSVVSSVVSSVVVVVCVVPDPDDDDDDPDPDDDDDDDDDDD

Secondary structure (DSSP, 8-state):
------EEEETTEEEEEEEPPGGGTTPEEEEE---S-HHHHHHHHHHHHHHHHHHHHHHHTTSS-HHHHHHHHHHHHHHHHHHHHHHHHT--SSPPTTHHHHHHHHHHHHHHHHHHHHHHGGG-PPPPHHHHHHHHHHHHHHHHHHTTS---SPPP---------------

InterPro domains:
  IPR046668 Domain of unknown function DUF6538 [PF20172] (6-60)